Protein AF-A0A117QAW8-F1 (afdb_monomer_lite)

Structure (mmCIF, N/CA/C/O backbone):
data_AF-A0A117QAW8-F1
#
_entry.id   AF-A0A117QAW8-F1
#
loop_
_atom_site.group_PDB
_atom_site.id
_atom_site.type_symbol
_atom_site.label_atom_id
_atom_site.label_alt_id
_atom_site.label_comp_id
_atom_site.label_asym_id
_atom_site.label_entity_id
_atom_site.label_seq_id
_atom_site.pdbx_PDB_ins_code
_atom_site.Cartn_x
_atom_site.Cartn_y
_atom_site.Cartn_z
_atom_site.occupancy
_atom_site.B_iso_or_equiv
_atom_site.auth_seq_id
_atom_site.auth_comp_id
_atom_site.auth_asym_id
_atom_site.auth_atom_id
_atom_site.pdbx_PDB_model_num
ATOM 1 N N . MET A 1 1 ? 16.265 14.032 -27.333 1.00 52.22 1 MET A N 1
ATOM 2 C CA . MET A 1 1 ? 16.096 13.406 -26.003 1.00 52.22 1 MET A CA 1
ATOM 3 C C . MET A 1 1 ? 14.716 13.749 -25.466 1.00 52.22 1 MET A C 1
ATOM 5 O O . MET A 1 1 ? 14.406 14.916 -25.264 1.00 52.22 1 MET A O 1
ATOM 9 N N . THR A 1 2 ? 13.861 12.741 -25.362 1.00 62.47 2 THR A N 1
ATOM 10 C CA . THR A 1 2 ? 12.410 12.831 -25.144 1.00 62.47 2 THR A CA 1
ATOM 11 C C . THR A 1 2 ? 12.070 13.301 -23.721 1.00 62.47 2 THR A C 1
ATOM 13 O O . THR A 1 2 ? 12.793 13.015 -22.769 1.00 62.47 2 THR A O 1
ATOM 16 N N . ARG A 1 3 ? 10.954 14.025 -23.564 1.00 65.88 3 ARG A N 1
ATOM 17 C CA . ARG A 1 3 ? 10.533 14.773 -22.355 1.00 65.88 3 ARG A CA 1
ATOM 18 C C . ARG A 1 3 ? 10.566 13.970 -21.033 1.00 65.88 3 ARG A C 1
ATOM 20 O O . ARG A 1 3 ? 10.837 14.553 -19.989 1.00 65.88 3 ARG A O 1
ATOM 27 N N . ALA A 1 4 ? 10.354 12.651 -21.083 1.00 60.62 4 ALA A N 1
ATOM 28 C CA . ALA A 1 4 ? 10.348 11.755 -19.919 1.00 60.62 4 ALA A CA 1
ATOM 29 C C . ALA A 1 4 ? 11.732 11.563 -19.265 1.00 60.62 4 ALA A C 1
ATOM 31 O O . ALA A 1 4 ? 11.841 11.577 -18.041 1.00 60.62 4 ALA A O 1
ATOM 32 N N . ALA A 1 5 ? 12.806 11.463 -20.058 1.00 59.50 5 ALA A N 1
ATOM 33 C CA . ALA A 1 5 ? 14.160 11.277 -19.526 1.00 59.50 5 ALA A CA 1
ATOM 34 C C . ALA A 1 5 ? 14.632 12.498 -18.714 1.00 59.50 5 ALA A C 1
ATOM 36 O O . ALA A 1 5 ? 15.341 12.362 -17.722 1.00 59.50 5 ALA A O 1
ATOM 37 N N . ARG A 1 6 ? 14.178 13.703 -19.086 1.00 61.59 6 ARG A N 1
ATOM 38 C CA . ARG A 1 6 ? 14.556 14.953 -18.410 1.00 61.59 6 ARG A CA 1
ATOM 39 C C . ARG A 1 6 ? 14.000 15.059 -16.985 1.00 61.59 6 ARG A C 1
ATOM 41 O O . ARG A 1 6 ? 14.664 15.636 -16.132 1.00 61.59 6 ARG A O 1
ATOM 48 N N . VAL A 1 7 ? 12.822 14.491 -16.720 1.00 64.75 7 VAL A N 1
ATOM 49 C CA . VAL A 1 7 ? 12.224 14.480 -15.372 1.00 64.75 7 VAL A CA 1
ATOM 50 C C . VAL A 1 7 ? 12.984 13.523 -14.450 1.00 64.75 7 VAL A C 1
ATOM 52 O O . VAL A 1 7 ? 13.269 13.879 -13.314 1.00 64.75 7 VAL A O 1
ATOM 55 N N . ILE A 1 8 ? 13.377 12.349 -14.953 1.00 61.75 8 ILE A N 1
ATOM 56 C CA . ILE A 1 8 ? 14.097 11.323 -14.176 1.00 61.75 8 ILE A CA 1
ATOM 57 C C . ILE A 1 8 ? 15.546 11.745 -13.872 1.00 61.75 8 ILE A C 1
ATOM 59 O O . ILE A 1 8 ? 16.064 11.484 -12.789 1.00 61.75 8 ILE A O 1
ATOM 63 N N . VAL A 1 9 ? 16.210 12.436 -14.802 1.00 59.19 9 VAL A N 1
ATOM 64 C CA . VAL A 1 9 ? 17.593 12.909 -14.608 1.00 59.19 9 VAL A CA 1
ATOM 65 C C . VAL A 1 9 ? 17.670 14.065 -13.599 1.00 59.19 9 VAL A C 1
ATOM 67 O O . VAL A 1 9 ? 18.623 14.139 -12.826 1.00 59.19 9 VAL A O 1
ATOM 70 N N . GLY A 1 10 ? 16.645 14.922 -13.526 1.00 58.62 10 GLY A N 1
ATOM 71 C CA . GLY A 1 10 ? 16.601 16.064 -12.601 1.00 58.62 10 GLY A CA 1
ATOM 72 C C . GLY A 1 10 ? 16.555 15.706 -11.107 1.00 58.62 10 GLY A C 1
ATOM 73 O O . GLY A 1 10 ? 16.782 16.578 -10.276 1.00 58.62 10 GLY A O 1
ATOM 74 N N . ILE A 1 11 ? 16.300 14.439 -10.763 1.00 64.44 11 ILE A N 1
ATOM 75 C CA . ILE A 1 11 ? 16.197 13.925 -9.382 1.00 64.44 11 ILE A CA 1
ATOM 76 C C . ILE A 1 11 ? 17.498 13.259 -8.883 1.00 64.44 11 ILE A C 1
ATOM 78 O O . ILE A 1 11 ? 17.521 12.679 -7.801 1.00 64.44 11 ILE A O 1
ATOM 82 N N . GLY A 1 12 ? 18.596 13.336 -9.650 1.00 59.06 12 GLY A N 1
ATOM 83 C CA . GLY A 1 12 ? 19.934 12.920 -9.200 1.00 59.06 12 GLY A CA 1
ATOM 84 C C . GLY A 1 12 ? 20.306 11.444 -9.421 1.00 59.06 12 GLY A C 1
ATOM 85 O O . GLY A 1 12 ? 21.335 10.993 -8.927 1.00 59.06 12 GLY A O 1
ATOM 86 N N . MET A 1 13 ? 19.534 10.677 -10.198 1.00 62.00 13 MET A N 1
ATOM 87 C CA . MET A 1 13 ? 19.746 9.231 -10.427 1.00 62.00 13 MET A CA 1
ATOM 88 C C . MET A 1 13 ? 20.699 8.894 -11.594 1.00 62.00 13 MET A C 1
ATOM 90 O O . MET A 1 13 ? 20.536 7.886 -12.278 1.00 62.00 13 MET A O 1
ATOM 94 N N . HIS A 1 14 ? 21.734 9.706 -11.823 1.00 65.81 14 HIS A N 1
ATOM 95 C CA . HIS A 1 14 ? 22.569 9.630 -13.033 1.00 65.81 14 HIS A CA 1
ATOM 96 C C . HIS A 1 14 ? 23.213 8.258 -13.318 1.00 65.81 14 HIS A C 1
ATOM 98 O O . HIS A 1 14 ? 23.422 7.932 -14.482 1.00 65.81 14 HIS A O 1
ATOM 104 N N . LYS A 1 15 ? 23.513 7.446 -12.293 1.00 74.19 15 LYS A N 1
ATOM 105 C CA . LYS A 1 15 ? 24.154 6.127 -12.472 1.00 74.19 15 LYS A CA 1
ATOM 106 C C . LYS A 1 15 ? 23.200 5.000 -12.894 1.00 74.19 15 LYS A C 1
ATOM 108 O O . LYS A 1 15 ? 23.681 3.953 -13.308 1.00 74.19 15 LYS A O 1
ATOM 113 N N . PHE A 1 16 ? 21.883 5.197 -12.809 1.00 76.94 16 PHE A N 1
ATOM 114 C CA . PHE A 1 16 ? 20.891 4.140 -13.068 1.00 76.94 16 PHE A CA 1
ATOM 115 C C . PHE A 1 16 ? 19.820 4.525 -14.094 1.00 76.94 16 PHE A C 1
ATOM 117 O O . PHE A 1 16 ? 18.996 3.685 -14.450 1.00 76.94 16 PHE A O 1
ATOM 124 N N . THR A 1 17 ? 19.843 5.762 -14.601 1.00 81.75 17 THR A N 1
ATOM 125 C CA . THR A 1 17 ? 18.821 6.315 -15.503 1.00 81.75 17 THR A CA 1
ATOM 126 C C . THR A 1 17 ? 18.478 5.398 -16.677 1.00 81.75 17 THR A C 1
ATOM 128 O O . THR A 1 17 ? 17.303 5.211 -16.967 1.00 81.75 17 THR A O 1
ATOM 131 N N . GLU A 1 18 ? 19.471 4.827 -17.359 1.00 84.25 18 GLU A N 1
ATOM 132 C CA . GLU A 1 18 ? 19.242 4.014 -18.562 1.00 84.25 18 GLU A CA 1
ATOM 133 C C . GLU A 1 18 ? 18.583 2.662 -18.248 1.00 84.25 18 GLU A C 1
ATOM 135 O O . GLU A 1 18 ? 17.631 2.254 -18.920 1.00 84.25 18 GLU A O 1
ATOM 140 N N . SER A 1 19 ? 19.035 2.003 -17.177 1.00 85.94 19 SER A N 1
ATOM 141 C CA . SER A 1 19 ? 18.448 0.749 -16.690 1.00 85.94 19 SER A CA 1
ATOM 142 C C . SER A 1 19 ? 17.004 0.958 -16.225 1.00 85.94 19 SER A C 1
ATOM 144 O O . SER A 1 19 ? 16.098 0.238 -16.645 1.00 85.94 19 SER A O 1
ATOM 146 N N . GLU A 1 20 ? 16.755 2.009 -15.438 1.00 86.75 20 GLU A N 1
ATOM 147 C CA . GLU A 1 20 ? 15.411 2.353 -14.963 1.00 86.75 20 GLU A CA 1
ATOM 148 C C . GLU A 1 20 ? 14.479 2.746 -16.114 1.00 86.75 20 GLU A C 1
ATOM 150 O O . GLU A 1 20 ? 13.329 2.313 -16.155 1.00 86.75 20 GLU A O 1
ATOM 155 N N . PHE A 1 21 ? 14.977 3.500 -17.097 1.00 86.69 21 PHE A N 1
ATOM 156 C CA . PHE A 1 21 ? 14.206 3.861 -18.285 1.00 86.69 21 PHE A CA 1
ATOM 157 C C . PHE A 1 21 ? 13.785 2.622 -19.084 1.00 86.69 21 PHE A C 1
ATOM 159 O O . PHE A 1 21 ? 12.611 2.481 -19.427 1.00 86.69 21 PHE A O 1
ATOM 166 N N . THR A 1 22 ? 14.713 1.689 -19.313 1.00 89.81 22 THR A N 1
ATOM 167 C CA . THR A 1 22 ? 14.417 0.412 -19.982 1.00 89.81 22 THR A CA 1
ATOM 168 C C . THR A 1 22 ? 13.394 -0.399 -19.189 1.00 89.81 22 THR A C 1
ATOM 170 O O . THR A 1 22 ? 12.421 -0.897 -19.751 1.00 89.81 22 THR A O 1
ATOM 173 N N . ARG A 1 23 ? 13.552 -0.475 -17.863 1.00 88.75 23 ARG A N 1
ATOM 174 C CA . ARG A 1 23 ? 12.626 -1.184 -16.974 1.00 88.75 23 ARG A CA 1
ATOM 175 C C . ARG A 1 23 ? 11.207 -0.616 -17.041 1.00 88.75 23 ARG A C 1
ATOM 177 O O . ARG A 1 23 ? 10.252 -1.387 -17.085 1.00 88.75 23 ARG A O 1
ATOM 184 N N . TYR A 1 24 ? 11.060 0.707 -17.072 1.00 87.81 24 TYR A N 1
ATOM 185 C CA . TYR A 1 24 ? 9.75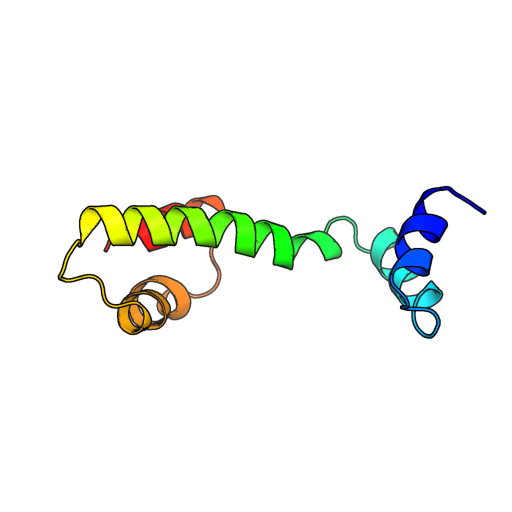4 1.367 -17.167 1.00 87.81 24 TYR A CA 1
ATOM 186 C C . TYR A 1 24 ? 9.067 1.164 -18.517 1.00 87.81 24 TYR A C 1
ATOM 188 O O . TYR A 1 24 ? 7.841 1.074 -18.556 1.00 87.81 24 TYR A O 1
ATOM 196 N N . LEU A 1 25 ? 9.833 1.074 -19.606 1.00 89.38 25 LEU A N 1
ATOM 197 C CA . LEU A 1 25 ? 9.287 0.802 -20.936 1.00 89.38 25 LEU A CA 1
ATOM 198 C C . LEU A 1 25 ? 8.882 -0.667 -21.120 1.00 89.38 25 LEU A C 1
ATOM 200 O O . LEU A 1 25 ? 7.884 -0.936 -21.783 1.00 89.38 25 LEU A O 1
ATOM 204 N N . SER A 1 26 ? 9.620 -1.605 -20.523 1.00 92.62 26 SER A N 1
ATOM 205 C CA . SER A 1 26 ? 9.365 -3.047 -20.668 1.00 92.62 26 SER A CA 1
ATOM 206 C C . SER A 1 26 ? 8.306 -3.593 -19.705 1.00 92.62 26 SER A C 1
ATOM 208 O O . SER A 1 26 ? 7.715 -4.635 -19.976 1.00 92.62 26 SER A O 1
ATOM 210 N N . LEU A 1 27 ? 8.067 -2.919 -18.574 1.00 88.19 27 LEU A N 1
ATOM 211 C CA . LEU A 1 27 ? 7.105 -3.328 -17.542 1.00 88.19 27 LEU A CA 1
ATOM 212 C C . LEU A 1 27 ? 6.175 -2.155 -17.188 1.00 88.19 27 LEU A C 1
ATOM 214 O O . LEU A 1 27 ? 6.363 -1.500 -16.152 1.00 88.19 27 LEU A O 1
ATOM 218 N N . PRO A 1 28 ? 5.175 -1.857 -18.040 1.00 84.38 28 PRO A N 1
ATOM 219 C CA . PRO A 1 28 ? 4.295 -0.716 -17.832 1.00 84.38 28 PRO A CA 1
ATOM 220 C C . PRO A 1 28 ? 3.553 -0.828 -16.493 1.00 84.38 28 PRO A C 1
ATOM 222 O O . PRO A 1 28 ? 3.047 -1.883 -16.123 1.00 84.38 28 PRO A O 1
ATOM 225 N N . GLY A 1 29 ? 3.507 0.275 -15.742 1.00 81.88 29 GLY A N 1
ATOM 226 C CA . GLY A 1 29 ? 2.804 0.368 -14.455 1.00 81.88 29 GLY A CA 1
ATOM 227 C C . GLY A 1 29 ? 3.580 -0.132 -13.229 1.00 81.88 29 GLY A C 1
ATOM 228 O O . GLY A 1 29 ? 3.267 0.290 -12.117 1.00 81.88 29 GLY A O 1
ATOM 229 N N . GLN A 1 30 ? 4.640 -0.931 -13.397 1.00 88.12 30 GLN A N 1
ATOM 230 C CA . GLN A 1 30 ? 5.39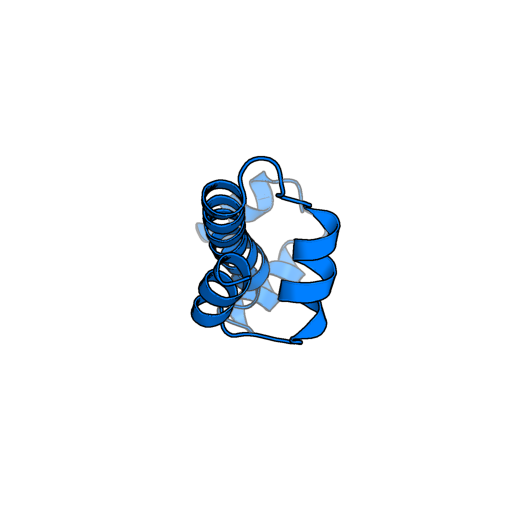3 -1.530 -12.281 1.00 88.12 30 GLN A CA 1
ATOM 231 C C . GLN A 1 30 ? 5.976 -0.473 -11.322 1.00 88.12 30 GLN A C 1
ATOM 233 O O . GLN A 1 30 ? 5.892 -0.610 -10.103 1.00 88.12 30 GLN A O 1
ATOM 238 N N . ALA A 1 31 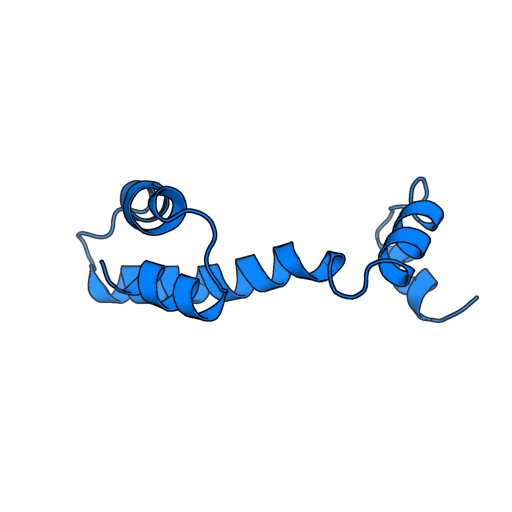? 6.468 0.641 -11.873 1.00 88.00 31 ALA A N 1
ATOM 239 C CA . ALA A 1 31 ? 7.030 1.760 -11.112 1.00 88.00 31 ALA A CA 1
ATOM 240 C C . ALA A 1 31 ? 6.034 2.440 -10.161 1.00 88.00 31 ALA A C 1
ATOM 242 O O . ALA A 1 31 ? 6.424 3.025 -9.151 1.00 88.00 31 ALA A O 1
ATOM 243 N N . LEU A 1 32 ? 4.747 2.410 -10.513 1.00 88.69 32 LEU A N 1
ATOM 244 C CA . LEU A 1 32 ? 3.704 3.151 -9.811 1.00 88.69 32 LEU A CA 1
ATOM 245 C C . LEU A 1 32 ? 3.203 2.406 -8.571 1.00 88.69 32 LEU A C 1
ATOM 247 O O . LEU A 1 32 ? 2.603 3.036 -7.701 1.00 88.69 32 LEU A O 1
ATOM 251 N N . GLY A 1 33 ? 3.473 1.099 -8.463 1.00 88.56 33 GLY A N 1
ATOM 252 C CA . GLY A 1 33 ? 2.928 0.226 -7.421 1.00 88.56 33 GLY A CA 1
ATOM 253 C C . GLY A 1 33 ? 3.147 0.752 -6.003 1.00 88.56 33 GLY A C 1
ATOM 254 O O . GLY A 1 33 ? 2.189 0.866 -5.244 1.00 88.56 33 GLY A O 1
ATOM 255 N N . CYS A 1 34 ? 4.370 1.175 -5.661 1.00 88.81 34 CYS A N 1
ATOM 256 C CA . CYS A 1 34 ? 4.668 1.707 -4.325 1.00 88.81 34 CYS A CA 1
ATOM 257 C C . CYS A 1 34 ? 3.843 2.957 -3.990 1.00 88.81 34 CYS A C 1
ATOM 259 O O . CYS A 1 34 ? 3.319 3.079 -2.884 1.00 88.81 34 CYS A O 1
ATOM 261 N N . LYS A 1 35 ? 3.701 3.886 -4.944 1.00 91.75 35 LYS A N 1
ATOM 262 C CA . LYS A 1 35 ? 2.964 5.135 -4.713 1.00 91.75 35 LYS A CA 1
ATOM 263 C C . LYS A 1 35 ? 1.455 4.940 -4.720 1.00 91.75 35 LYS A C 1
ATOM 265 O O . LYS A 1 35 ? 0.765 5.591 -3.940 1.00 91.75 35 LYS A O 1
ATOM 270 N N . LEU A 1 36 ? 0.941 4.039 -5.553 1.00 94.12 36 LEU A N 1
ATOM 271 C CA . LEU A 1 36 ? -0.471 3.662 -5.523 1.00 94.12 36 LEU A CA 1
ATOM 272 C C . LEU A 1 36 ? -0.825 2.950 -4.209 1.00 94.12 36 LEU A C 1
ATOM 274 O O . LEU A 1 36 ? -1.833 3.292 -3.596 1.00 94.12 36 LEU A O 1
ATOM 278 N N . GLY A 1 37 ? 0.041 2.054 -3.726 1.00 92.19 37 GLY A N 1
ATOM 279 C CA . GLY A 1 37 ? -0.109 1.396 -2.427 1.00 92.19 37 GLY A CA 1
ATOM 280 C C . GLY A 1 37 ? -0.130 2.383 -1.260 1.00 92.19 37 GLY A C 1
ATOM 281 O O . GLY A 1 37 ? -1.050 2.357 -0.450 1.00 92.19 37 GLY A O 1
ATOM 282 N N . GLU A 1 38 ? 0.825 3.316 -1.204 1.00 93.94 38 GLU A N 1
ATOM 283 C CA . GLU A 1 38 ? 0.839 4.384 -0.191 1.00 93.94 38 GLU A CA 1
ATOM 284 C C . GLU A 1 38 ? -0.442 5.232 -0.236 1.00 93.94 38 GLU A C 1
ATOM 286 O O . GLU A 1 38 ? -1.041 5.522 0.803 1.00 93.94 38 GLU A O 1
ATOM 291 N N . ARG A 1 39 ? -0.897 5.595 -1.444 1.00 95.38 39 ARG A N 1
ATOM 292 C CA . ARG A 1 39 ? -2.111 6.395 -1.642 1.00 95.38 39 ARG A CA 1
ATOM 293 C C . ARG A 1 39 ? -3.378 5.675 -1.171 1.00 95.38 39 ARG A C 1
ATOM 295 O O . ARG A 1 39 ? -4.282 6.356 -0.702 1.00 95.38 39 ARG A O 1
ATOM 302 N N . ALA A 1 40 ? -3.445 4.347 -1.269 1.00 93.38 40 ALA A N 1
ATOM 303 C CA . ALA A 1 40 ? -4.535 3.544 -0.706 1.00 93.38 40 ALA A CA 1
ATOM 304 C C . ALA A 1 40 ? -4.398 3.373 0.822 1.00 93.38 40 ALA A C 1
ATOM 306 O O . ALA A 1 40 ? -5.373 3.454 1.568 1.00 93.38 40 ALA A O 1
ATOM 307 N N . TRP A 1 41 ? -3.172 3.209 1.316 1.00 92.50 41 TRP A N 1
ATOM 308 C CA . TRP A 1 41 ? -2.900 2.958 2.730 1.00 92.50 41 TRP A CA 1
ATOM 309 C C . TRP A 1 41 ? -3.289 4.124 3.646 1.00 92.50 41 TRP A C 1
ATOM 311 O O . TRP A 1 41 ? -3.844 3.921 4.729 1.00 92.50 41 TRP A O 1
ATOM 321 N N . LEU A 1 42 ? -2.988 5.359 3.230 1.00 93.81 42 LEU A N 1
ATOM 322 C CA . LEU A 1 42 ? -3.220 6.550 4.051 1.00 93.81 42 LEU A CA 1
ATOM 323 C 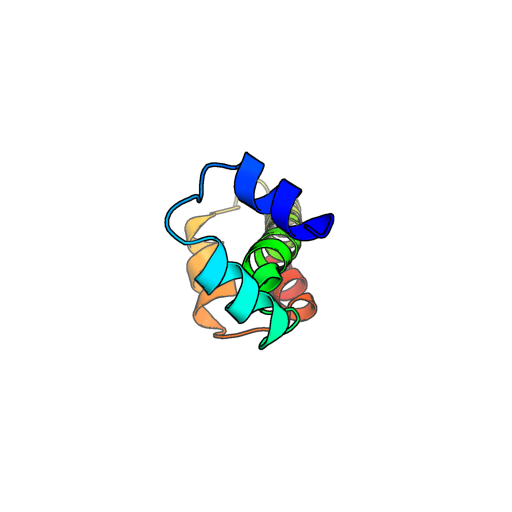C . LEU A 1 42 ? -4.715 6.762 4.390 1.00 93.81 42 LEU A C 1
ATOM 325 O O . LEU A 1 42 ? -5.010 6.889 5.580 1.00 93.81 42 LEU A O 1
ATOM 329 N N . PRO A 1 43 ? -5.665 6.730 3.429 1.00 93.25 43 PRO A N 1
ATOM 330 C CA . PRO A 1 43 ? -7.098 6.813 3.722 1.00 93.25 43 PRO A CA 1
ATOM 331 C C . PRO A 1 43 ? -7.622 5.691 4.622 1.00 93.25 43 PRO A C 1
ATOM 333 O O . PRO A 1 43 ? -8.400 5.960 5.533 1.00 93.25 43 PRO A O 1
ATOM 336 N N . GLY A 1 44 ? -7.203 4.440 4.394 1.00 91.06 44 GLY A N 1
ATOM 337 C CA . GLY A 1 44 ? -7.630 3.308 5.225 1.00 91.06 44 GLY A CA 1
ATOM 338 C C . GLY A 1 44 ? -7.210 3.482 6.688 1.00 91.06 44 GLY A C 1
ATOM 339 O O . GLY A 1 44 ? -8.009 3.278 7.602 1.00 91.06 44 GLY A O 1
ATOM 340 N N . ARG A 1 45 ? -5.975 3.955 6.915 1.00 92.00 45 ARG A N 1
ATOM 341 C CA . ARG A 1 45 ? -5.465 4.273 8.258 1.00 92.00 45 ARG A CA 1
ATOM 342 C C . ARG A 1 45 ? -6.221 5.425 8.921 1.00 92.00 45 ARG A C 1
ATOM 344 O O . ARG A 1 45 ? -6.429 5.376 10.130 1.00 92.00 45 ARG A O 1
ATOM 351 N N . GLU A 1 46 ? -6.608 6.449 8.167 1.00 93.88 46 GLU A N 1
ATOM 352 C CA . GLU A 1 46 ? -7.356 7.575 8.735 1.00 93.88 46 GLU A CA 1
ATOM 353 C C . GLU A 1 46 ? -8.762 7.144 9.160 1.00 93.88 46 GLU A C 1
ATOM 355 O O . GLU A 1 46 ? -9.136 7.341 10.312 1.00 93.88 46 GLU A O 1
ATOM 360 N N . LYS A 1 47 ? -9.483 6.407 8.304 1.00 92.12 47 LYS A N 1
ATOM 361 C CA . LYS A 1 47 ? -10.792 5.825 8.651 1.00 92.12 47 LYS A CA 1
ATOM 362 C C . LYS A 1 47 ? -10.723 4.945 9.905 1.00 92.12 47 LYS A C 1
ATOM 364 O O . LYS A 1 47 ? -11.610 4.981 10.753 1.00 92.12 47 LYS A O 1
ATOM 369 N N . ALA A 1 48 ? -9.659 4.156 10.035 1.00 91.38 48 ALA A N 1
ATOM 370 C CA . ALA A 1 48 ? -9.390 3.343 11.219 1.00 91.38 48 ALA A CA 1
ATOM 371 C C . ALA A 1 48 ? -9.188 4.176 12.495 1.00 91.38 48 ALA A C 1
ATOM 373 O O . ALA A 1 48 ? -9.625 3.782 13.581 1.00 91.38 48 ALA A O 1
ATOM 374 N N . ARG A 1 49 ? -8.513 5.321 12.372 1.00 91.62 49 ARG A N 1
ATOM 375 C CA . ARG A 1 49 ? -8.286 6.256 13.474 1.00 91.62 49 ARG A CA 1
ATOM 376 C C . ARG A 1 49 ? -9.580 6.945 13.894 1.00 91.62 49 ARG A C 1
ATOM 378 O O . ARG A 1 49 ? -9.870 6.988 15.085 1.00 91.62 49 ARG A O 1
ATOM 385 N N . GLU A 1 50 ? -10.363 7.421 12.931 1.00 93.19 50 GLU A N 1
ATOM 386 C CA . GLU A 1 50 ? -11.672 8.039 13.165 1.00 93.19 50 GLU A CA 1
ATOM 387 C C . GLU A 1 50 ? -12.634 7.078 13.876 1.00 93.19 50 GLU A C 1
ATOM 389 O O . GLU A 1 50 ? -13.314 7.470 14.820 1.00 93.19 50 GLU A O 1
ATOM 394 N N . ARG A 1 51 ? -12.650 5.800 13.472 1.00 89.31 51 ARG A N 1
ATOM 395 C CA . ARG A 1 51 ? -13.518 4.772 14.067 1.00 89.31 51 ARG A CA 1
ATOM 396 C C . ARG A 1 51 ? -13.118 4.374 15.483 1.00 89.31 51 ARG A C 1
ATOM 398 O O . ARG A 1 51 ? -13.989 4.237 16.337 1.00 89.31 51 ARG A O 1
ATOM 405 N N . ASN A 1 5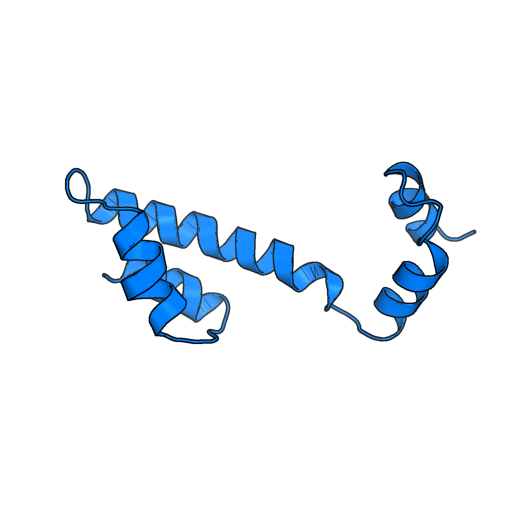2 ? -11.825 4.170 15.737 1.00 87.94 52 ASN A N 1
ATOM 406 C CA . ASN A 1 52 ? -11.373 3.607 17.015 1.00 87.94 52 ASN A CA 1
ATOM 407 C C . ASN A 1 52 ? -11.003 4.675 18.051 1.00 87.94 52 ASN A C 1
ATOM 409 O O . ASN A 1 52 ? -10.809 4.332 19.217 1.00 87.94 52 ASN A O 1
ATOM 413 N N . GLY A 1 53 ? -10.895 5.948 17.657 1.00 88.50 53 GLY A N 1
ATOM 414 C CA . GLY A 1 53 ? -10.637 7.065 18.564 1.00 88.50 53 GLY A CA 1
ATOM 415 C C . GLY A 1 53 ? -9.456 6.803 19.505 1.00 88.50 53 GLY A C 1
ATOM 416 O O . GLY A 1 53 ? -8.356 6.469 19.066 1.00 88.50 53 GLY A O 1
ATOM 417 N N . GLY A 1 54 ? -9.692 6.920 20.816 1.00 89.44 54 GLY A N 1
ATOM 418 C CA . GLY A 1 54 ? -8.678 6.689 21.855 1.00 89.44 54 GLY A CA 1
ATOM 419 C C . GLY A 1 54 ? -8.190 5.239 21.988 1.00 89.44 54 GLY A C 1
ATOM 420 O O . GLY A 1 54 ? -7.183 5.001 22.643 1.00 89.44 54 GLY A O 1
ATOM 421 N N . SER A 1 55 ? -8.866 4.277 21.358 1.00 88.44 55 SER A N 1
ATOM 422 C CA . SER A 1 55 ? -8.454 2.867 21.307 1.00 88.44 55 SER A CA 1
ATOM 423 C C . SER A 1 55 ? -7.654 2.527 20.042 1.00 88.44 55 SER A C 1
ATOM 425 O O . SER A 1 55 ? -7.395 1.356 19.764 1.00 88.44 55 SER A O 1
ATOM 427 N N . PHE A 1 56 ? -7.288 3.526 19.232 1.00 89.06 56 PHE A N 1
ATOM 428 C CA . PHE A 1 56 ? -6.490 3.316 18.030 1.00 89.06 56 PHE A CA 1
ATOM 429 C C . PHE A 1 56 ? -5.038 2.947 18.367 1.00 89.06 56 PHE A C 1
ATOM 431 O O . PHE A 1 56 ? -4.297 3.747 18.932 1.00 89.06 56 PHE A O 1
ATOM 438 N N . GLU A 1 57 ? -4.610 1.762 17.926 1.00 88.62 57 GLU A N 1
ATOM 439 C CA . GLU A 1 57 ? -3.242 1.259 18.090 1.00 88.62 57 GLU A CA 1
ATOM 440 C C . GLU A 1 57 ? -2.594 0.951 16.733 1.00 88.62 57 GLU A C 1
ATOM 442 O O . GLU A 1 57 ? -2.940 -0.021 16.052 1.00 88.62 57 GLU A O 1
ATOM 447 N N . LEU A 1 58 ? -1.630 1.781 16.324 1.00 88.69 58 LEU A N 1
ATOM 448 C CA . L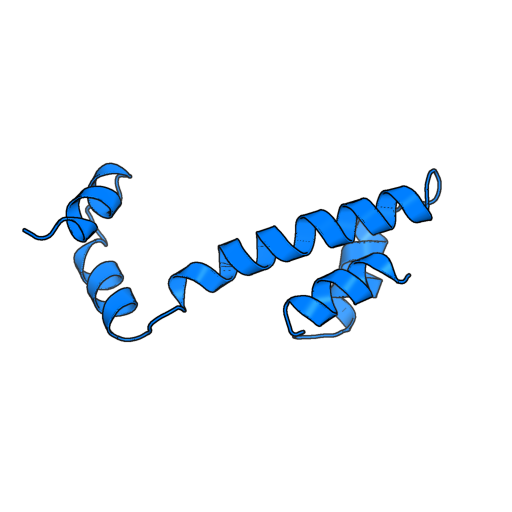EU A 1 58 ? -1.032 1.740 14.984 1.00 88.69 58 LEU A CA 1
ATOM 449 C C . LEU A 1 58 ? -0.362 0.393 14.682 1.00 88.69 58 LEU A C 1
ATOM 451 O O . LEU A 1 58 ? -0.512 -0.151 13.586 1.00 88.69 58 LEU A O 1
ATOM 455 N N . ARG A 1 59 ? 0.356 -0.166 15.662 1.00 88.25 59 ARG A N 1
ATOM 456 C CA . ARG A 1 59 ? 1.075 -1.434 15.496 1.00 88.25 59 ARG A CA 1
ATOM 457 C C . ARG A 1 59 ? 0.109 -2.598 15.287 1.00 88.25 59 ARG A C 1
ATOM 459 O O . ARG A 1 59 ? 0.334 -3.437 14.411 1.00 88.25 59 ARG A O 1
ATOM 466 N N . ALA A 1 60 ? -0.968 -2.639 16.071 1.00 84.12 60 ALA A N 1
ATOM 467 C CA . ALA A 1 60 ? -2.002 -3.661 15.946 1.00 84.12 60 ALA A CA 1
ATOM 468 C C . ALA A 1 60 ? -2.676 -3.589 14.569 1.00 84.12 60 ALA A C 1
ATOM 470 O O . ALA A 1 60 ? -2.841 -4.618 13.917 1.00 84.12 60 ALA A O 1
ATOM 471 N N . ARG A 1 61 ? -2.958 -2.378 14.070 1.00 80.06 61 ARG A N 1
ATOM 472 C CA . ARG A 1 61 ? -3.507 -2.167 12.722 1.00 80.06 61 ARG A CA 1
ATOM 473 C C . ARG A 1 61 ? -2.596 -2.693 11.619 1.00 80.06 61 ARG A C 1
ATOM 475 O O . ARG A 1 61 ? -3.052 -3.439 10.759 1.00 80.06 61 ARG A O 1
ATOM 482 N N . HIS A 1 62 ? -1.311 -2.343 11.649 1.00 85.38 62 HIS A N 1
ATOM 483 C CA . HIS A 1 62 ? -0.366 -2.801 10.624 1.00 85.38 62 HIS A CA 1
ATOM 484 C C . HIS A 1 62 ? -0.227 -4.318 10.613 1.00 85.38 62 HIS A C 1
ATOM 486 O O . HIS A 1 62 ? -0.267 -4.930 9.552 1.00 85.38 62 HIS A O 1
ATOM 492 N N . THR A 1 63 ? -0.101 -4.929 11.787 1.00 80.94 63 THR A N 1
ATOM 493 C CA . THR A 1 63 ? 0.266 -6.346 11.877 1.00 80.94 63 THR A CA 1
ATOM 494 C C . THR A 1 63 ? -0.955 -7.258 11.766 1.00 80.94 63 THR A C 1
ATOM 496 O O . THR A 1 63 ? -0.954 -8.198 10.977 1.00 80.94 63 THR A O 1
ATOM 499 N N . ALA A 1 64 ? -2.011 -6.981 12.537 1.00 73.12 64 ALA A N 1
ATOM 500 C CA . ALA A 1 64 ? -3.157 -7.874 12.669 1.00 73.12 64 ALA A CA 1
ATOM 501 C C . ALA A 1 64 ? -4.240 -7.642 11.608 1.00 73.12 64 ALA A C 1
ATOM 503 O O . ALA A 1 64 ? -4.891 -8.610 11.226 1.00 73.12 64 ALA A O 1
ATOM 504 N N . ALA A 1 65 ? -4.429 -6.403 11.135 1.00 71.38 65 ALA A N 1
ATOM 505 C CA . ALA A 1 65 ? -5.465 -6.085 10.147 1.00 71.38 65 ALA A CA 1
ATOM 506 C C . ALA A 1 65 ? -4.943 -6.093 8.702 1.00 71.38 65 ALA A C 1
ATOM 508 O O . ALA A 1 65 ? -5.638 -6.584 7.826 1.00 71.38 65 ALA A O 1
ATOM 509 N N . ALA A 1 66 ? -3.729 -5.594 8.443 1.00 82.06 66 ALA A N 1
ATOM 510 C CA . ALA A 1 66 ? -3.214 -5.494 7.073 1.00 82.06 66 ALA A CA 1
ATOM 511 C C . ALA A 1 66 ? -2.260 -6.635 6.689 1.00 82.06 66 ALA A C 1
ATOM 513 O O . ALA A 1 66 ? -2.547 -7.406 5.780 1.00 82.06 66 ALA A O 1
ATOM 514 N N . LEU A 1 67 ? -1.123 -6.775 7.379 1.00 87.44 67 LEU A N 1
ATOM 515 C CA . LEU A 1 67 ? -0.064 -7.703 6.951 1.00 87.44 67 LEU A CA 1
ATOM 516 C C . LEU A 1 67 ? -0.437 -9.183 7.121 1.00 87.44 67 LEU A C 1
ATOM 518 O O . LEU A 1 67 ? 0.045 -10.024 6.365 1.00 87.44 67 LEU A O 1
ATOM 522 N N . SER A 1 68 ? -1.309 -9.508 8.079 1.00 87.25 68 SER A N 1
ATOM 523 C CA . SER A 1 68 ? -1.801 -10.876 8.299 1.00 87.25 68 SER A CA 1
ATOM 524 C C . SER A 1 68 ? -2.660 -11.416 7.147 1.00 87.25 68 SER A C 1
ATOM 526 O O . SER A 1 68 ? -2.833 -12.627 7.044 1.00 87.25 68 SER A O 1
ATOM 528 N N . GLN A 1 69 ? -3.202 -10.538 6.295 1.00 87.50 69 GLN A N 1
ATOM 529 C CA . GLN A 1 69 ? -4.115 -10.900 5.205 1.00 87.50 69 GLN A CA 1
ATOM 530 C C . GLN A 1 69 ? -3.386 -11.286 3.910 1.00 87.50 69 GLN A C 1
ATOM 532 O O . GLN A 1 69 ? -4.013 -11.763 2.968 1.00 87.50 69 GLN A O 1
ATOM 537 N N . GLY A 1 70 ? -2.062 -11.111 3.853 1.00 89.06 70 GLY A N 1
ATOM 538 C CA . GLY A 1 70 ? -1.284 -11.332 2.637 1.00 89.06 70 GLY A CA 1
ATOM 539 C C . GLY A 1 70 ? -1.458 -10.203 1.616 1.00 89.06 70 GLY A C 1
ATOM 540 O O . GLY A 1 70 ? -1.652 -9.042 1.975 1.00 89.06 70 GLY A O 1
ATOM 541 N N . SER A 1 71 ? -1.318 -10.523 0.329 1.00 90.81 71 SER A N 1
ATOM 542 C CA . SER A 1 71 ? -1.458 -9.539 -0.748 1.00 90.81 71 SER A CA 1
ATOM 543 C C . SER A 1 71 ? -2.928 -9.262 -1.052 1.00 90.81 71 SER A C 1
ATOM 545 O O . SER A 1 71 ? -3.681 -10.182 -1.356 1.00 90.81 71 SER A O 1
ATOM 547 N N . LEU A 1 72 ? -3.306 -7.985 -1.023 1.00 90.31 72 LEU A N 1
ATOM 548 C CA . LEU A 1 72 ? -4.657 -7.511 -1.315 1.00 90.31 72 LEU A CA 1
ATOM 549 C C . LEU A 1 72 ? -4.670 -6.627 -2.565 1.00 90.31 72 LEU A C 1
ATOM 551 O O . LEU A 1 72 ? -3.675 -5.967 -2.883 1.00 90.31 72 LEU A O 1
ATOM 555 N N . GLY A 1 73 ? -5.822 -6.581 -3.241 1.00 92.25 73 GLY A N 1
ATOM 556 C CA . GLY A 1 73 ? -6.126 -5.505 -4.180 1.00 92.25 73 GLY A CA 1
ATOM 557 C C . GLY A 1 73 ? -6.145 -4.153 -3.459 1.00 92.25 73 GLY A C 1
ATOM 558 O O . GLY A 1 73 ? -6.381 -4.087 -2.254 1.00 92.25 73 GLY A O 1
ATOM 559 N N . LEU A 1 74 ? -5.872 -3.058 -4.177 1.00 92.69 74 LEU A N 1
ATOM 560 C CA . LEU A 1 74 ? -5.803 -1.729 -3.553 1.00 92.69 74 LEU A CA 1
ATOM 561 C C . LEU A 1 74 ? -7.139 -1.297 -2.940 1.00 92.69 74 LEU A C 1
ATOM 563 O O . LEU A 1 74 ? -7.122 -0.668 -1.888 1.00 92.69 74 LEU A O 1
ATOM 567 N N . ASP A 1 75 ? -8.262 -1.653 -3.563 1.00 90.25 75 ASP A N 1
ATOM 568 C CA . ASP A 1 75 ? -9.594 -1.343 -3.036 1.00 90.25 75 ASP A CA 1
ATOM 569 C C . ASP A 1 75 ? -9.863 -2.128 -1.741 1.00 90.25 75 ASP A C 1
ATOM 571 O O . ASP A 1 75 ? -10.168 -1.531 -0.707 1.00 90.25 75 ASP A O 1
ATOM 575 N N . ASP A 1 76 ? -9.605 -3.441 -1.755 1.00 91.62 76 ASP A N 1
ATOM 576 C CA . ASP A 1 76 ? -9.744 -4.315 -0.580 1.00 91.62 76 ASP A CA 1
ATOM 577 C C . ASP A 1 76 ? -8.840 -3.876 0.582 1.00 91.62 76 ASP A C 1
ATOM 579 O O . ASP A 1 76 ? -9.223 -3.945 1.750 1.00 91.62 76 ASP A O 1
ATOM 583 N N . LEU A 1 77 ? -7.634 -3.388 0.272 1.00 91.25 77 LEU A N 1
ATOM 584 C CA . LEU A 1 77 ? -6.688 -2.880 1.262 1.00 91.25 77 LEU A CA 1
ATOM 585 C C . LEU A 1 77 ? -7.252 -1.678 2.031 1.00 91.25 77 LEU A C 1
ATOM 587 O O . LEU A 1 77 ? -7.067 -1.601 3.247 1.00 91.25 77 LEU A O 1
ATOM 591 N N . VAL A 1 78 ? -7.920 -0.737 1.352 1.00 91.75 78 VAL A N 1
ATOM 592 C CA . VAL A 1 78 ? -8.530 0.429 2.017 1.00 91.75 78 VAL A CA 1
ATOM 593 C C . VAL A 1 78 ? -9.598 -0.027 3.001 1.00 91.75 78 VAL A C 1
ATOM 595 O O . VAL A 1 78 ? -9.642 0.463 4.135 1.00 91.75 78 VAL A O 1
ATOM 598 N N . ASP A 1 79 ? -10.450 -0.951 2.567 1.00 89.56 79 ASP A N 1
ATOM 599 C CA . ASP A 1 79 ? -11.574 -1.422 3.361 1.00 89.56 79 ASP A CA 1
ATOM 600 C C . ASP A 1 79 ? -11.109 -2.263 4.546 1.00 89.56 79 ASP A C 1
ATOM 602 O O . ASP A 1 79 ? -11.537 -1.998 5.671 1.00 89.56 79 ASP A O 1
ATOM 606 N N . GLU A 1 80 ? -10.175 -3.197 4.356 1.00 89.56 80 GLU A N 1
ATOM 607 C CA . GLU A 1 80 ? -9.695 -4.039 5.456 1.00 89.56 80 GLU A CA 1
ATOM 608 C C . GLU A 1 80 ? -8.889 -3.234 6.485 1.00 89.56 80 GLU A C 1
ATOM 610 O O . GLU A 1 80 ? -9.041 -3.451 7.692 1.00 89.56 80 GLU A O 1
ATOM 615 N N . LEU A 1 81 ? -8.134 -2.213 6.050 1.00 88.94 81 LEU A N 1
ATOM 616 C CA . LEU A 1 81 ? -7.515 -1.255 6.970 1.00 88.94 81 LEU A CA 1
ATOM 617 C C . LEU A 1 81 ? -8.556 -0.543 7.840 1.00 88.94 81 LEU A C 1
ATOM 619 O O . LEU A 1 81 ? -8.280 -0.312 9.015 1.00 88.94 81 LEU A O 1
ATOM 623 N N . ALA A 1 82 ? -9.735 -0.228 7.294 1.00 87.00 82 ALA A N 1
ATOM 624 C CA . ALA A 1 82 ? -10.794 0.518 7.972 1.00 87.00 82 ALA A CA 1
ATOM 625 C C . ALA A 1 82 ? -11.767 -0.348 8.799 1.00 87.00 82 ALA A C 1
ATOM 627 O O . ALA A 1 82 ? -12.520 0.197 9.611 1.00 87.00 82 ALA A O 1
ATOM 628 N N . ARG A 1 83 ? -11.826 -1.667 8.570 1.00 78.69 83 ARG A N 1
ATOM 629 C CA . ARG A 1 83 ? -12.920 -2.534 9.049 1.00 78.69 83 ARG A CA 1
ATOM 630 C C . ARG A 1 83 ? -12.802 -2.992 10.501 1.00 78.69 83 ARG A C 1
ATOM 632 O O . ARG A 1 83 ? -13.830 -3.136 11.158 1.00 78.69 83 ARG A O 1
ATOM 639 N N . ARG A 1 84 ? -11.584 -3.270 10.966 1.00 61.94 84 ARG A N 1
ATOM 640 C CA . ARG A 1 84 ? -11.304 -3.641 12.372 1.00 61.94 84 ARG A CA 1
ATOM 641 C C . ARG A 1 84 ? -10.912 -2.413 13.185 1.00 61.94 84 ARG A C 1
ATOM 643 O O . ARG A 1 84 ? -10.279 -2.516 14.257 1.00 61.94 84 ARG A O 1
#

Secondary structure (DSSP, 8-state):
--HHHHHHHTTT-TTTHHHHHHHHHHSTTGGGHHHHHHHHHHHHHHHHHHHHGGG--HHHIIIIIIGGG-S--HHHHHHHHHH-

Organism: Streptomyces corchorusii (NCBI:txid1903)

Foldseek 3Di:
DDPVLVVVVVVPPVVCSVVVVVVCVVDPPPVCVVVLLVVLQVQLQVLQCVVCPPNDDPVCLCVVQAVVVPDDDSVVNSCSSNPD

Sequence (84 aa):
MTRAARVIVGIGMHKFTESEFTRYLSLPGQALGCKLGERAWLPGREKARERNGGSFELRARHTAAALSQGSLGLDDLVDELARR

InterPro domains:
  IPR010281 Protein of unknown function DUF885 [PF05960] (17-80)

pLDDT: mean 83.31, std 11.29, range [52.22, 95.38]

Radius of gyration: 17.8 Å; chains: 1; bounding box: 38×27×48 Å